Protein AF-A0A4Y2K7M4-F1 (afdb_monomer)

Structure (mmCIF, N/CA/C/O backbone):
data_AF-A0A4Y2K7M4-F1
#
_entry.id   AF-A0A4Y2K7M4-F1
#
loop_
_atom_site.group_PDB
_atom_site.id
_atom_site.type_symbol
_atom_site.label_atom_id
_atom_site.label_alt_id
_atom_site.label_comp_id
_atom_site.label_asym_id
_atom_site.label_entity_id
_atom_site.label_seq_id
_atom_site.pdbx_PDB_ins_code
_atom_site.Cartn_x
_atom_site.Cartn_y
_atom_site.Cartn_z
_atom_site.occupancy
_atom_site.B_iso_or_equiv
_atom_site.auth_seq_id
_atom_site.auth_comp_id
_atom_site.auth_asym_id
_atom_site.auth_atom_id
_atom_site.pdbx_PDB_model_num
ATOM 1 N N . MET A 1 1 ? -15.696 -0.873 5.459 1.00 49.97 1 MET A N 1
ATOM 2 C CA . MET A 1 1 ? -14.556 -0.981 4.521 1.00 49.97 1 MET A CA 1
ATOM 3 C C . MET A 1 1 ? -13.536 0.076 4.924 1.00 49.97 1 MET A C 1
ATOM 5 O O . MET A 1 1 ? -13.744 1.244 4.621 1.00 49.97 1 MET A O 1
ATOM 9 N N . GLY A 1 2 ? -12.548 -0.321 5.739 1.00 50.41 2 GLY A N 1
ATOM 10 C CA . GLY A 1 2 ? -11.569 0.583 6.360 1.00 50.41 2 GLY A CA 1
ATOM 11 C C . GLY A 1 2 ? -10.759 1.322 5.305 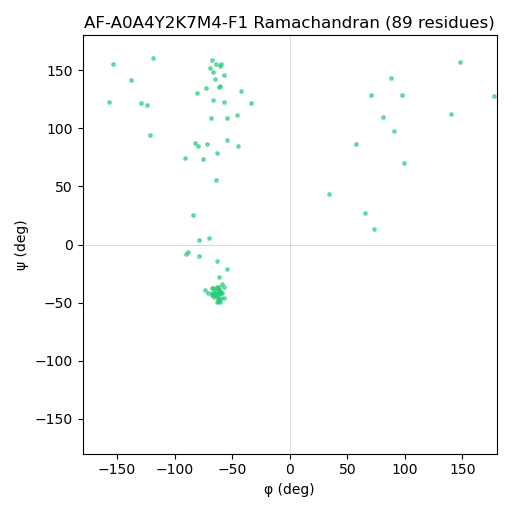1.00 50.41 2 GLY A C 1
ATOM 12 O O . GLY A 1 2 ? -10.404 0.746 4.272 1.00 50.41 2 GLY A O 1
ATOM 13 N N . LYS A 1 3 ? -10.563 2.621 5.502 1.00 58.75 3 LYS A N 1
ATOM 14 C CA . LYS A 1 3 ? -9.951 3.476 4.497 1.00 58.75 3 LYS A CA 1
ATOM 15 C C . LYS A 1 3 ? -8.471 3.128 4.467 1.00 58.75 3 LYS A C 1
ATOM 17 O O . LYS A 1 3 ? -7.813 3.088 5.495 1.00 58.75 3 LYS A O 1
ATOM 22 N N . ALA A 1 4 ? -7.895 2.977 3.277 1.00 56.41 4 ALA A N 1
ATOM 23 C CA . ALA A 1 4 ? -6.437 2.938 3.145 1.00 56.41 4 ALA A CA 1
ATOM 24 C C . ALA A 1 4 ? -5.770 4.187 3.772 1.00 56.41 4 ALA A C 1
ATOM 26 O O . ALA A 1 4 ? -4.588 4.147 4.100 1.00 56.41 4 ALA A O 1
ATOM 27 N N . ALA A 1 5 ? -6.527 5.284 3.945 1.00 62.19 5 ALA A N 1
ATOM 28 C CA . ALA A 1 5 ? -6.154 6.500 4.671 1.00 62.19 5 ALA A CA 1
ATOM 29 C C . ALA A 1 5 ? -5.853 6.276 6.165 1.00 62.19 5 ALA A C 1
ATOM 31 O O . ALA A 1 5 ? -5.025 7.006 6.694 1.00 62.19 5 ALA A O 1
ATOM 32 N N . ASP A 1 6 ? -6.454 5.261 6.791 1.00 74.19 6 ASP A N 1
ATOM 33 C CA . ASP A 1 6 ? -6.356 5.006 8.235 1.00 74.19 6 ASP A CA 1
ATOM 34 C C . ASP A 1 6 ? -5.031 4.325 8.629 1.00 74.19 6 ASP A C 1
ATOM 36 O O . ASP A 1 6 ? -4.716 4.208 9.809 1.00 74.19 6 ASP A O 1
ATOM 40 N N . LEU A 1 7 ? -4.245 3.865 7.646 1.00 78.94 7 LEU A N 1
ATOM 41 C CA . LEU A 1 7 ? -2.942 3.244 7.884 1.00 78.94 7 LEU A CA 1
ATOM 42 C C . LEU A 1 7 ? -1.872 4.299 8.111 1.00 78.94 7 LEU A C 1
ATOM 44 O O . LEU A 1 7 ? -1.725 5.213 7.286 1.00 78.94 7 LEU A O 1
ATOM 48 N N . SER A 1 8 ? -1.107 4.118 9.190 1.00 84.88 8 SER A N 1
ATOM 49 C CA . SER A 1 8 ? 0.003 4.999 9.525 1.00 84.88 8 SER A CA 1
ATOM 50 C C . SER A 1 8 ? 1.035 5.015 8.396 1.00 84.88 8 SER A C 1
ATOM 52 O O . SER A 1 8 ? 1.152 4.078 7.599 1.00 84.88 8 SER A O 1
ATOM 54 N N . GLU A 1 9 ? 1.799 6.100 8.305 1.00 84.50 9 GLU A N 1
ATOM 55 C CA . GLU A 1 9 ? 2.889 6.194 7.331 1.00 84.50 9 GLU A CA 1
ATOM 56 C C . GLU A 1 9 ? 3.919 5.075 7.529 1.00 84.50 9 GLU A C 1
ATOM 58 O O . GLU A 1 9 ? 4.423 4.521 6.553 1.00 84.50 9 GLU A O 1
ATOM 63 N N . PHE A 1 10 ? 4.138 4.661 8.780 1.00 86.44 10 PHE A N 1
ATOM 64 C CA . PHE A 1 10 ? 4.974 3.514 9.104 1.00 86.44 10 PHE A CA 1
ATOM 65 C C . PHE A 1 10 ? 4.405 2.208 8.537 1.00 86.44 10 PHE A C 1
ATOM 67 O O . PHE A 1 10 ? 5.123 1.501 7.836 1.00 86.44 10 PHE A O 1
ATOM 74 N N . ASP A 1 11 ? 3.119 1.914 8.754 1.00 89.44 11 ASP A N 1
ATOM 75 C CA . ASP A 1 11 ? 2.471 0.699 8.232 1.00 89.44 11 ASP A CA 1
ATOM 76 C C . ASP A 1 11 ? 2.511 0.655 6.702 1.00 89.44 11 ASP A C 1
ATOM 78 O O . ASP A 1 11 ? 2.798 -0.377 6.094 1.00 89.44 11 ASP A O 1
ATOM 82 N N . ARG A 1 12 ? 2.285 1.801 6.055 1.00 87.75 12 ARG A N 1
ATOM 83 C CA . ARG A 1 12 ? 2.429 1.946 4.600 1.00 87.75 12 ARG A CA 1
ATOM 84 C C . ARG A 1 12 ? 3.864 1.687 4.152 1.00 87.75 12 ARG A C 1
ATOM 86 O O . ARG A 1 12 ? 4.064 0.987 3.160 1.00 87.75 12 ARG A O 1
ATOM 93 N N . GLY A 1 13 ? 4.845 2.202 4.891 1.00 89.00 13 GLY A N 1
ATOM 94 C CA . GLY A 1 13 ? 6.264 1.932 4.678 1.00 89.00 13 GLY A CA 1
ATOM 95 C C . GLY A 1 13 ? 6.595 0.444 4.803 1.00 89.00 13 GLY A C 1
ATOM 96 O O . GLY A 1 13 ? 7.238 -0.109 3.914 1.00 89.00 13 GLY A O 1
ATOM 97 N N . GLN A 1 14 ? 6.086 -0.236 5.836 1.00 91.56 14 GLN A N 1
ATOM 98 C CA . GLN A 1 14 ? 6.243 -1.685 6.022 1.00 91.56 14 GLN A CA 1
ATOM 99 C C . GLN A 1 14 ? 5.650 -2.475 4.850 1.00 91.56 14 GLN A C 1
ATOM 101 O O . GLN A 1 14 ? 6.287 -3.398 4.343 1.00 91.56 14 GLN A O 1
ATOM 106 N N . ILE A 1 15 ? 4.473 -2.078 4.355 1.00 92.56 15 ILE A N 1
ATOM 107 C CA . ILE A 1 15 ? 3.851 -2.698 3.178 1.00 92.56 15 ILE A CA 1
ATOM 108 C C . ILE A 1 15 ? 4.736 -2.528 1.938 1.00 92.56 15 ILE A C 1
ATOM 110 O O . ILE A 1 15 ? 4.984 -3.501 1.226 1.00 92.56 15 ILE A O 1
ATOM 114 N N . VAL A 1 16 ? 5.238 -1.318 1.672 1.00 90.56 16 VAL A N 1
ATOM 115 C CA . VAL A 1 16 ? 6.110 -1.055 0.514 1.00 90.56 16 VAL A CA 1
ATOM 116 C C . VAL A 1 16 ? 7.421 -1.836 0.623 1.00 90.56 16 VAL A C 1
ATOM 118 O O . VAL A 1 16 ? 7.830 -2.469 -0.351 1.00 90.56 16 VAL A O 1
ATOM 121 N N . MET A 1 17 ? 8.054 -1.856 1.799 1.00 91.38 17 MET A N 1
ATOM 122 C CA . MET A 1 17 ? 9.289 -2.608 2.035 1.00 91.38 17 MET A CA 1
ATOM 123 C C . MET A 1 17 ? 9.088 -4.110 1.840 1.00 91.38 17 MET A C 1
ATOM 125 O O . MET A 1 17 ? 9.832 -4.724 1.082 1.00 91.38 17 MET A O 1
ATOM 129 N N . ALA A 1 18 ? 8.048 -4.698 2.435 1.00 92.00 18 ALA A N 1
ATOM 130 C CA . ALA A 1 18 ? 7.742 -6.117 2.266 1.00 92.00 18 ALA A CA 1
ATOM 131 C C . ALA A 1 18 ? 7.514 -6.473 0.786 1.00 92.00 18 ALA A C 1
ATOM 133 O O . ALA A 1 18 ? 8.034 -7.467 0.282 1.00 92.00 18 ALA A O 1
ATOM 134 N N . ARG A 1 19 ? 6.798 -5.625 0.036 1.00 91.69 19 ARG A N 1
ATOM 135 C CA . ARG A 1 19 ? 6.589 -5.842 -1.403 1.00 91.69 19 ARG A CA 1
ATOM 136 C C . ARG A 1 19 ? 7.875 -5.710 -2.222 1.00 91.69 19 ARG A C 1
ATOM 138 O O . ARG A 1 19 ? 8.061 -6.502 -3.142 1.00 91.69 19 ARG A O 1
ATOM 145 N N . ARG A 1 20 ? 8.770 -4.778 -1.874 1.00 90.25 20 ARG A N 1
ATOM 146 C CA . ARG A 1 20 ? 10.116 -4.658 -2.473 1.00 90.25 20 ARG A CA 1
ATOM 147 C C . ARG A 1 20 ? 10.983 -5.887 -2.205 1.00 90.25 20 ARG A C 1
ATOM 149 O O . ARG A 1 20 ? 11.722 -6.305 -3.085 1.00 90.25 20 ARG A O 1
ATOM 156 N N . LEU A 1 21 ? 10.853 -6.483 -1.022 1.00 91.75 21 LEU A N 1
ATOM 157 C CA . LEU A 1 21 ? 11.565 -7.699 -0.621 1.00 91.75 21 LEU A CA 1
ATOM 158 C C . LEU A 1 21 ? 10.948 -8.988 -1.195 1.00 91.75 21 LEU A C 1
ATOM 160 O O . LEU A 1 21 ? 11.397 -10.082 -0.866 1.00 91.75 21 LEU A O 1
ATOM 164 N N . GLY A 1 22 ? 9.913 -8.889 -2.037 1.00 92.50 22 GLY A N 1
ATOM 165 C CA . GLY A 1 22 ? 9.246 -10.055 -2.623 1.00 92.50 22 GLY A CA 1
ATOM 166 C C . GLY A 1 22 ? 8.364 -10.832 -1.640 1.00 92.50 22 GLY A C 1
ATOM 167 O O . GLY A 1 22 ? 7.922 -11.938 -1.945 1.00 92.50 22 GLY A O 1
ATOM 168 N N . THR A 1 23 ? 8.067 -10.265 -0.470 1.00 94.56 23 THR A N 1
ATOM 169 C CA . THR A 1 23 ? 7.211 -10.887 0.540 1.00 94.56 23 THR A CA 1
ATOM 170 C C . THR A 1 23 ? 5.772 -11.052 0.031 1.00 94.56 23 THR A C 1
ATOM 172 O O . THR A 1 23 ? 5.228 -10.197 -0.685 1.00 94.56 23 THR A O 1
ATOM 175 N N . SER A 1 24 ? 5.132 -12.170 0.392 1.00 94.38 24 SER A N 1
ATOM 176 C CA . SER A 1 24 ? 3.771 -12.490 -0.055 1.00 94.38 24 SER A CA 1
ATOM 177 C C . SER A 1 24 ? 2.720 -11.561 0.570 1.00 94.38 24 SER A C 1
ATOM 179 O O . SER A 1 24 ? 2.871 -11.080 1.690 1.00 94.38 24 SER A O 1
ATOM 181 N N . ILE A 1 25 ? 1.605 -11.341 -0.134 1.00 93.38 25 ILE A N 1
ATOM 182 C CA . ILE A 1 25 ? 0.518 -10.463 0.342 1.00 93.38 25 ILE A CA 1
ATOM 183 C C . ILE A 1 25 ? -0.098 -10.985 1.650 1.00 93.38 25 ILE A C 1
ATOM 185 O O . ILE A 1 25 ? -0.469 -10.193 2.512 1.00 93.38 25 ILE A O 1
ATOM 189 N N . ASN A 1 26 ? -0.207 -12.307 1.808 1.00 94.00 26 ASN A N 1
ATOM 190 C CA . ASN A 1 26 ? -0.735 -12.919 3.030 1.00 94.00 26 ASN A CA 1
ATOM 191 C C . ASN A 1 26 ? 0.201 -12.699 4.223 1.00 94.00 26 ASN A C 1
ATOM 193 O O . ASN A 1 26 ? -0.273 -12.390 5.312 1.00 94.00 26 ASN A O 1
ATOM 197 N N . GLU A 1 27 ? 1.511 -12.834 4.016 1.00 94.56 27 GLU A N 1
ATOM 198 C CA . GLU A 1 27 ? 2.522 -12.588 5.048 1.00 94.56 27 GLU A CA 1
ATOM 199 C C . GLU A 1 27 ? 2.446 -11.135 5.535 1.00 94.56 27 GLU A C 1
ATOM 201 O O . GLU A 1 27 ? 2.308 -10.875 6.728 1.00 94.56 27 GLU A O 1
ATOM 206 N N . THR A 1 28 ? 2.418 -10.177 4.600 1.00 93.81 28 THR A N 1
ATOM 207 C CA . THR A 1 28 ? 2.297 -8.748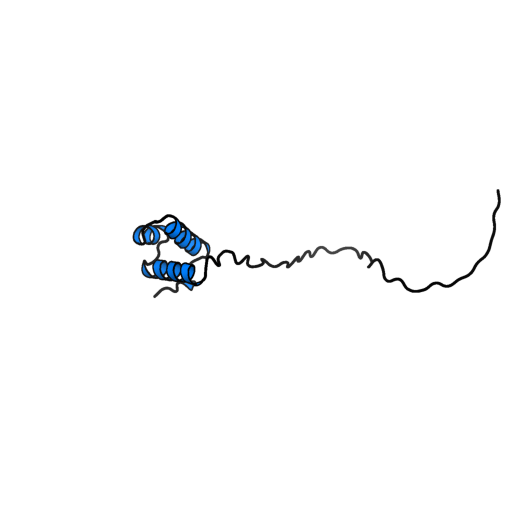 4.918 1.00 93.81 28 THR A CA 1
ATOM 208 C C . THR A 1 28 ? 0.969 -8.425 5.608 1.00 93.81 28 THR A C 1
ATOM 210 O O . THR A 1 28 ? 0.940 -7.615 6.529 1.00 93.81 28 THR A O 1
ATOM 213 N N . ALA A 1 29 ? -0.132 -9.075 5.212 1.00 92.38 29 ALA A N 1
ATOM 214 C CA . ALA A 1 29 ? -1.439 -8.900 5.853 1.00 92.38 29 ALA A CA 1
ATOM 215 C C . ALA A 1 29 ? -1.412 -9.303 7.328 1.00 92.38 29 ALA A C 1
ATOM 217 O O . ALA A 1 29 ? -1.986 -8.609 8.164 1.00 92.38 29 ALA A O 1
ATOM 218 N N . ARG A 1 30 ? -0.708 -10.392 7.652 1.00 93.06 30 ARG A N 1
ATOM 219 C CA . ARG A 1 30 ? -0.528 -10.846 9.035 1.00 93.06 30 ARG A CA 1
ATOM 220 C C . ARG A 1 30 ? 0.392 -9.919 9.821 1.00 93.06 30 ARG A C 1
ATOM 222 O O . ARG A 1 30 ? 0.078 -9.611 10.962 1.00 93.06 30 ARG A O 1
ATOM 229 N N . LEU A 1 31 ? 1.479 -9.457 9.204 1.00 90.12 31 LEU A N 1
ATOM 230 C CA . LEU A 1 31 ? 2.464 -8.584 9.844 1.00 90.12 31 LEU A CA 1
ATOM 231 C C . LEU A 1 31 ? 1.887 -7.209 10.201 1.00 90.12 31 LEU A C 1
ATOM 233 O O . LEU A 1 31 ? 2.098 -6.722 11.303 1.00 90.12 31 LEU A O 1
ATOM 237 N N . VAL A 1 32 ? 1.143 -6.599 9.278 1.00 89.06 32 VAL A N 1
ATOM 238 C CA . VAL A 1 32 ? 0.568 -5.252 9.448 1.00 89.06 32 VAL A CA 1
ATOM 239 C C . VAL A 1 32 ? -0.833 -5.313 10.079 1.00 89.06 32 VAL A C 1
ATOM 241 O O . VAL A 1 32 ? -1.426 -4.291 10.404 1.00 89.06 32 VAL A O 1
ATOM 244 N N . GLY A 1 33 ? -1.411 -6.510 10.232 1.00 91.12 33 GLY A N 1
ATOM 245 C CA . GLY A 1 33 ? -2.769 -6.687 10.759 1.00 91.12 33 GLY A CA 1
ATOM 246 C C . GLY A 1 33 ? -3.858 -6.105 9.849 1.00 91.12 33 GLY A C 1
ATOM 247 O O . GLY A 1 33 ? -4.918 -5.700 10.320 1.00 91.12 33 GLY A O 1
ATOM 248 N N . CYS A 1 34 ? -3.600 -6.035 8.540 1.00 87.44 34 CYS A N 1
ATOM 249 C CA . CYS A 1 34 ? -4.441 -5.334 7.571 1.00 87.44 34 CYS A CA 1
ATOM 250 C C . CYS A 1 34 ? -5.007 -6.255 6.494 1.00 87.44 34 CYS A C 1
ATOM 252 O O . CYS A 1 34 ? -4.492 -7.340 6.223 1.00 87.44 34 CYS A O 1
ATOM 254 N N . SER A 1 35 ? -6.078 -5.814 5.828 1.00 90.88 35 SER A N 1
ATOM 255 C CA . SER A 1 35 ? -6.678 -6.604 4.756 1.00 90.88 35 SER A CA 1
ATOM 256 C C . SER A 1 35 ? -5.744 -6.728 3.547 1.00 90.88 35 SER A C 1
ATOM 258 O O . SER A 1 35 ? -5.017 -5.803 3.174 1.00 90.88 35 SER A O 1
ATOM 260 N N . ARG A 1 36 ? -5.845 -7.863 2.846 1.00 93.00 36 ARG A N 1
ATOM 261 C CA . ARG A 1 36 ? -5.130 -8.098 1.578 1.00 93.00 36 ARG A CA 1
ATOM 262 C C . ARG A 1 36 ? -5.451 -7.027 0.531 1.00 93.00 36 ARG A C 1
ATOM 264 O O . ARG A 1 36 ? -4.572 -6.607 -0.212 1.00 93.00 36 ARG A O 1
ATOM 271 N N . SER A 1 37 ? -6.697 -6.546 0.502 1.00 91.44 37 SER A N 1
ATOM 272 C CA . SER A 1 37 ? -7.140 -5.488 -0.413 1.00 91.44 37 SER A CA 1
ATOM 273 C C . SER A 1 37 ? -6.482 -4.135 -0.133 1.00 91.44 37 SER A C 1
ATOM 275 O O . SER A 1 37 ? -6.140 -3.424 -1.079 1.00 91.44 37 SER A O 1
ATOM 277 N N . ALA A 1 38 ? -6.254 -3.785 1.138 1.00 89.75 38 ALA A N 1
ATOM 278 C CA . ALA A 1 38 ? -5.541 -2.564 1.507 1.00 89.75 38 ALA A CA 1
ATOM 279 C C . ALA A 1 38 ? -4.080 -2.618 1.038 1.00 89.75 38 ALA A C 1
ATOM 281 O O . ALA A 1 38 ? -3.587 -1.656 0.451 1.00 89.75 38 ALA A O 1
ATOM 282 N N . ILE A 1 39 ? -3.428 -3.772 1.203 1.00 91.31 39 ILE A N 1
ATOM 283 C CA . ILE A 1 39 ? -2.052 -4.008 0.744 1.00 91.31 39 ILE A CA 1
ATOM 284 C C . ILE A 1 39 ? -1.931 -3.868 -0.773 1.00 91.31 39 ILE A C 1
ATOM 286 O O . ILE A 1 39 ? -1.054 -3.151 -1.249 1.00 91.31 39 ILE A O 1
ATOM 290 N N . VAL A 1 40 ? -2.831 -4.496 -1.539 1.00 91.88 40 VAL A N 1
ATOM 291 C CA . VAL A 1 40 ? -2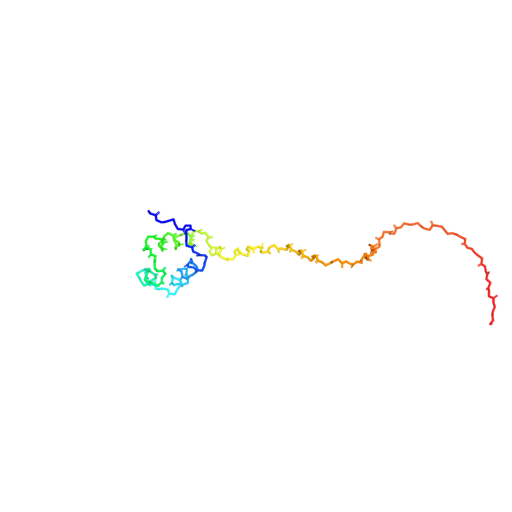.845 -4.373 -3.008 1.00 91.88 40 VAL A CA 1
ATOM 292 C C . VAL A 1 40 ? -3.073 -2.922 -3.431 1.00 91.88 40 VAL A C 1
ATOM 294 O O . VAL A 1 40 ? -2.384 -2.431 -4.320 1.00 91.88 40 VAL A O 1
ATOM 297 N N . SER A 1 41 ? -3.981 -2.211 -2.759 1.00 89.56 41 SER A N 1
ATOM 298 C CA . SER A 1 41 ? -4.271 -0.805 -3.063 1.00 89.56 41 SER A CA 1
ATOM 299 C C . SER A 1 41 ? -3.075 0.112 -2.784 1.00 89.56 41 SER A C 1
ATOM 301 O O . SER A 1 41 ? -2.804 1.014 -3.571 1.00 89.56 41 SER A O 1
ATOM 303 N N . ILE A 1 42 ? -2.343 -0.113 -1.688 1.00 89.12 42 ILE A N 1
ATOM 304 C CA . ILE A 1 42 ? -1.116 0.633 -1.364 1.00 89.12 42 ILE A CA 1
ATOM 305 C C . ILE A 1 42 ? -0.007 0.312 -2.360 1.00 89.12 42 ILE A C 1
ATOM 307 O O . ILE A 1 42 ? 0.665 1.223 -2.832 1.00 89.12 42 ILE A O 1
ATOM 311 N N . HIS A 1 43 ? 0.167 -0.960 -2.712 1.00 88.06 43 HIS A N 1
ATOM 312 C CA . HIS A 1 43 ? 1.184 -1.368 -3.673 1.00 88.06 43 HIS A CA 1
ATOM 313 C C . HIS A 1 43 ? 0.924 -0.780 -5.065 1.00 88.06 43 HIS A C 1
ATOM 315 O O . HIS A 1 43 ? 1.845 -0.258 -5.684 1.00 88.06 43 HIS A O 1
ATOM 321 N N . ALA A 1 44 ? -0.331 -0.794 -5.525 1.00 89.62 44 ALA A N 1
ATOM 322 C CA . ALA A 1 44 ? -0.726 -0.170 -6.783 1.00 89.62 44 ALA A CA 1
ATOM 323 C C . ALA A 1 44 ? -0.484 1.345 -6.761 1.00 89.62 44 ALA A C 1
ATOM 325 O O . ALA A 1 44 ? 0.113 1.878 -7.691 1.00 89.62 44 ALA A O 1
ATOM 326 N N . LYS A 1 45 ? -0.878 2.034 -5.679 1.00 87.94 45 LYS A N 1
ATOM 327 C CA . LYS A 1 45 ? -0.567 3.460 -5.498 1.00 87.94 45 LYS A CA 1
ATOM 328 C C . LYS A 1 45 ? 0.934 3.726 -5.551 1.00 87.94 45 LYS A C 1
ATOM 330 O O . LYS A 1 45 ? 1.351 4.605 -6.280 1.00 87.94 45 LYS A O 1
ATOM 335 N N . TRP A 1 46 ? 1.751 2.929 -4.867 1.00 86.69 46 TRP A N 1
ATOM 336 C CA . TRP A 1 46 ? 3.208 3.086 -4.887 1.00 86.69 46 TRP A CA 1
ATOM 337 C C . TRP A 1 46 ? 3.825 2.917 -6.288 1.00 86.69 46 TRP A C 1
ATOM 339 O O . TRP A 1 46 ? 4.728 3.674 -6.639 1.00 86.69 46 TRP A O 1
ATOM 349 N N . ILE A 1 47 ? 3.332 1.968 -7.096 1.00 86.06 47 ILE A N 1
ATOM 350 C CA . ILE A 1 47 ? 3.783 1.786 -8.489 1.00 86.06 47 ILE A CA 1
ATOM 351 C C . ILE A 1 47 ? 3.385 2.988 -9.353 1.00 86.06 47 ILE A C 1
ATOM 353 O O . ILE A 1 47 ? 4.193 3.464 -10.145 1.00 86.06 47 ILE A O 1
ATOM 357 N N . ASN A 1 48 ? 2.155 3.480 -9.190 1.00 87.50 48 ASN A N 1
ATOM 358 C CA . ASN 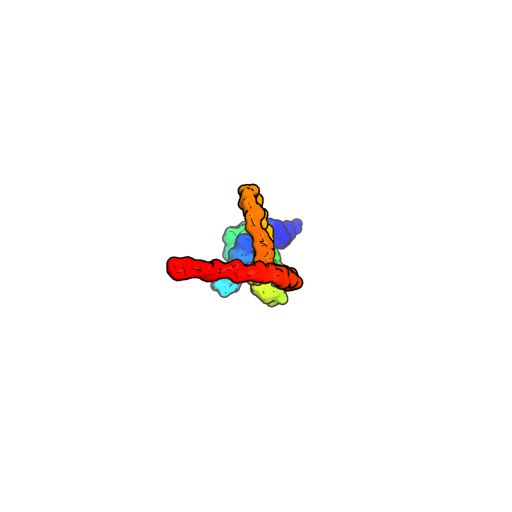A 1 48 ? 1.623 4.585 -9.986 1.00 87.50 48 ASN A CA 1
ATOM 359 C C . ASN A 1 48 ? 2.227 5.943 -9.596 1.00 87.50 48 ASN A C 1
ATOM 361 O O . ASN A 1 48 ? 2.511 6.759 -10.466 1.00 87.50 48 ASN A O 1
ATOM 365 N N . ASP A 1 49 ? 2.430 6.176 -8.299 1.00 81.88 49 ASP A N 1
ATOM 366 C CA . ASP A 1 49 ? 2.877 7.458 -7.747 1.00 81.88 49 ASP A CA 1
ATOM 367 C C . ASP A 1 49 ? 4.414 7.577 -7.694 1.00 81.88 49 ASP A C 1
ATOM 369 O O . ASP A 1 49 ? 4.927 8.641 -7.350 1.00 81.88 49 ASP A O 1
ATOM 373 N N . GLY A 1 50 ? 5.150 6.501 -8.012 1.00 69.44 50 GLY A N 1
ATOM 374 C CA . GLY A 1 50 ? 6.612 6.471 -8.115 1.00 69.44 50 GLY A CA 1
ATOM 375 C C . GLY A 1 50 ? 7.332 6.903 -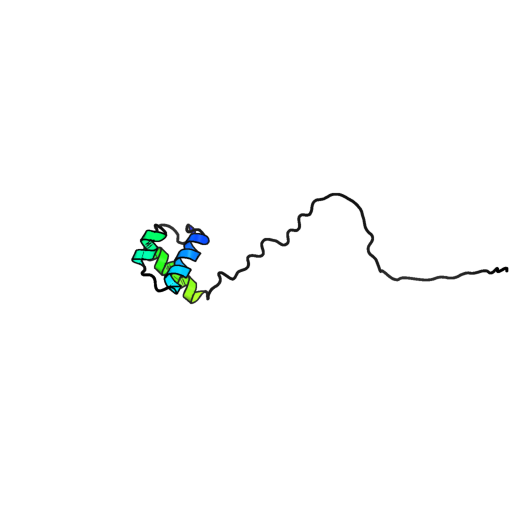6.834 1.00 69.44 50 GLY A C 1
ATOM 376 O O . GLY A 1 50 ? 7.685 8.066 -6.691 1.00 69.44 50 GLY A O 1
ATOM 377 N N . ASP A 1 51 ? 7.559 5.970 -5.901 1.00 62.53 51 ASP A N 1
ATOM 378 C CA . ASP A 1 51 ? 8.328 6.144 -4.647 1.00 62.53 51 ASP A CA 1
ATOM 379 C C . ASP A 1 51 ? 8.227 7.533 -3.979 1.00 62.53 51 ASP A C 1
ATOM 381 O O . ASP A 1 51 ? 9.198 8.116 -3.492 1.00 62.53 51 ASP A O 1
ATOM 385 N N . THR A 1 52 ? 7.016 8.081 -3.927 1.00 52.44 52 THR A N 1
ATOM 386 C CA . THR A 1 52 ? 6.731 9.433 -3.426 1.00 52.44 52 THR A CA 1
ATOM 387 C C . THR A 1 52 ? 6.922 9.565 -1.910 1.00 52.44 52 THR A C 1
ATOM 389 O O . THR A 1 52 ? 6.694 10.634 -1.346 1.00 52.44 52 THR A O 1
ATOM 392 N N . SER A 1 53 ? 7.413 8.516 -1.237 1.00 55.50 53 SER A N 1
ATOM 393 C CA . SER A 1 53 ? 7.921 8.573 0.139 1.00 55.50 53 SER A CA 1
ATOM 394 C C . SER A 1 53 ? 9.155 9.476 0.281 1.00 55.50 53 SER A C 1
ATOM 396 O O . SER A 1 53 ? 9.474 9.865 1.400 1.00 55.50 53 SER A O 1
ATOM 398 N N . ASN A 1 54 ? 9.820 9.881 -0.812 1.00 51.06 54 ASN A N 1
ATOM 399 C CA . ASN A 1 54 ? 10.755 11.016 -0.784 1.00 51.06 54 ASN A CA 1
ATOM 400 C C . ASN A 1 54 ? 10.044 12.371 -0.953 1.00 51.06 54 ASN A C 1
ATOM 402 O O . ASN A 1 54 ? 10.641 13.378 -1.337 1.00 51.06 54 ASN A O 1
ATOM 406 N N . ARG A 1 55 ? 8.762 12.474 -0.603 1.00 53.78 55 ARG A N 1
ATOM 407 C CA . ARG A 1 55 ? 8.284 13.751 -0.102 1.00 53.78 55 ARG A CA 1
ATOM 408 C C . ARG A 1 55 ? 8.893 13.878 1.284 1.00 53.78 55 ARG A C 1
ATOM 410 O O . ARG A 1 55 ? 8.267 13.542 2.281 1.00 53.78 55 ARG A O 1
ATOM 417 N N . ARG A 1 56 ? 10.120 14.410 1.328 1.00 54.06 56 ARG A N 1
ATOM 418 C CA . ARG A 1 56 ? 10.515 15.348 2.374 1.00 54.06 56 ARG A CA 1
ATOM 419 C C . ARG A 1 56 ? 9.355 16.331 2.488 1.00 54.06 56 ARG A C 1
ATOM 421 O O . ARG A 1 56 ? 9.320 17.355 1.809 1.00 54.06 56 ARG A O 1
ATOM 428 N N . GLN A 1 57 ? 8.341 15.977 3.273 1.00 52.19 57 GLN A N 1
ATOM 429 C CA . GLN A 1 57 ? 7.490 16.957 3.891 1.00 52.19 57 GLN A CA 1
ATOM 430 C C . GLN A 1 57 ? 8.511 17.812 4.602 1.00 52.19 57 GLN A C 1
ATOM 432 O O . GLN A 1 57 ? 9.223 17.327 5.481 1.00 52.19 57 GLN A O 1
ATOM 437 N N . GLY A 1 58 ? 8.704 19.024 4.089 1.00 53.41 58 GLY A N 1
ATOM 438 C CA . GLY A 1 58 ? 9.373 20.059 4.832 1.00 53.41 58 GLY A CA 1
ATOM 439 C C . GLY A 1 58 ? 8.610 20.163 6.137 1.00 53.41 58 GLY A C 1
ATOM 440 O O . GLY A 1 58 ? 7.622 20.884 6.222 1.00 53.41 58 GLY A O 1
ATOM 441 N N . VAL A 1 59 ? 9.050 19.383 7.127 1.00 52.50 59 VAL A N 1
ATOM 442 C CA . VAL A 1 59 ? 8.956 19.726 8.531 1.00 52.50 59 VAL A CA 1
ATOM 443 C C . VAL A 1 59 ? 9.424 21.156 8.528 1.00 52.50 59 VAL A C 1
ATOM 445 O O . VAL A 1 59 ? 10.544 21.426 8.080 1.00 52.50 59 VAL A O 1
ATOM 448 N N . GLY A 1 60 ? 8.483 22.051 8.812 1.00 50.44 60 GLY A N 1
ATOM 449 C CA . GLY A 1 60 ? 8.652 23.456 8.543 1.00 50.44 60 GLY A CA 1
ATOM 450 C C . GLY A 1 60 ? 10.052 23.885 8.940 1.00 50.44 60 GLY A C 1
ATOM 451 O O . GLY A 1 60 ? 10.495 23.659 10.068 1.00 50.44 60 GLY A O 1
ATOM 452 N N . LEU A 1 61 ? 10.713 24.609 8.046 1.00 54.66 61 LEU A N 1
ATOM 453 C CA . LEU A 1 61 ? 11.573 25.693 8.493 1.00 54.66 61 LEU A CA 1
AT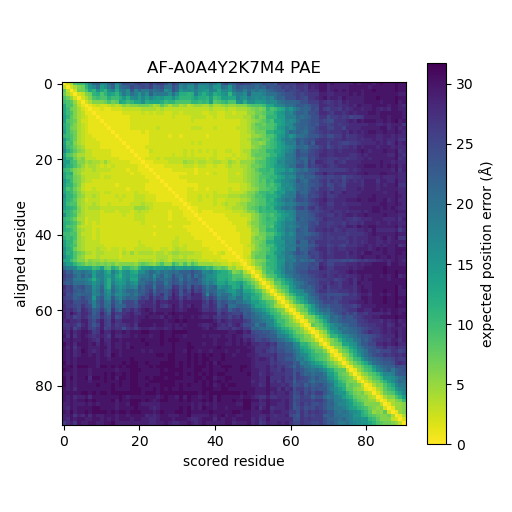OM 454 C C . LEU A 1 61 ? 10.695 26.754 9.180 1.00 54.66 61 LEU A C 1
ATOM 456 O O . LEU A 1 61 ? 10.702 27.925 8.833 1.00 54.66 61 LEU A O 1
ATOM 460 N N . THR A 1 62 ? 9.937 26.344 10.190 1.00 53.03 62 THR A N 1
ATOM 461 C CA . THR A 1 62 ? 9.427 27.200 11.231 1.00 53.03 62 THR A CA 1
ATOM 462 C C . THR A 1 62 ? 10.500 27.128 12.302 1.00 53.03 62 THR A C 1
ATOM 464 O O . THR A 1 62 ? 10.366 26.454 13.321 1.00 53.03 62 THR A O 1
ATOM 467 N N . ARG A 1 63 ? 11.622 27.814 12.049 1.00 55.19 63 ARG A N 1
ATOM 468 C CA . ARG A 1 63 ? 12.478 28.286 13.136 1.00 55.19 63 ARG A CA 1
ATOM 469 C C . ARG A 1 63 ? 11.639 29.273 13.947 1.00 55.19 63 ARG A C 1
ATOM 471 O O . ARG A 1 63 ? 11.789 30.480 13.816 1.00 55.19 63 ARG A O 1
ATOM 478 N N . VAL A 1 64 ? 10.759 28.763 14.805 1.00 52.44 64 VAL A N 1
ATOM 479 C CA . VAL A 1 64 ? 10.360 29.488 16.007 1.00 52.44 64 VAL A CA 1
ATOM 480 C C . VAL A 1 64 ? 11.535 29.351 16.965 1.00 52.44 64 VAL A C 1
ATOM 482 O O . VAL A 1 64 ? 11.505 28.590 17.923 1.00 52.44 64 VAL A O 1
ATOM 485 N N . ILE A 1 65 ? 12.612 30.082 16.677 1.00 56.16 65 ILE A N 1
ATOM 486 C CA . ILE A 1 65 ? 13.513 30.508 17.738 1.00 56.1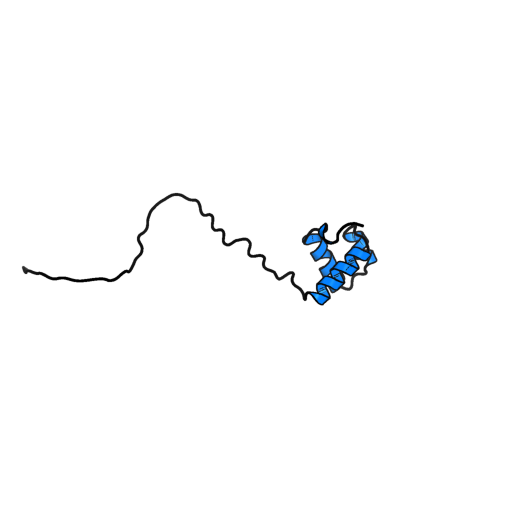6 65 ILE A CA 1
ATOM 487 C C . ILE A 1 65 ? 12.801 31.706 18.351 1.00 56.16 65 ILE A C 1
ATOM 489 O O . ILE A 1 65 ? 13.010 32.849 17.954 1.00 56.16 65 ILE A O 1
ATOM 493 N N . LYS A 1 66 ? 11.881 31.430 19.279 1.00 55.06 66 LYS A N 1
ATOM 494 C CA . LYS A 1 66 ? 11.549 32.423 20.289 1.00 55.06 66 LYS A CA 1
ATOM 495 C C . LYS A 1 66 ? 12.608 32.293 21.371 1.00 55.06 66 LYS A C 1
ATOM 497 O O . LYS A 1 66 ? 12.407 31.587 22.349 1.00 55.06 66 LYS A O 1
ATOM 502 N N . GLU A 1 67 ? 13.711 33.001 21.191 1.00 47.34 67 GLU A N 1
ATOM 503 C CA . GLU A 1 67 ? 14.473 33.501 22.322 1.00 47.34 67 GLU A CA 1
ATOM 504 C C . GLU A 1 67 ? 14.592 35.008 22.154 1.00 47.34 67 GLU A C 1
ATOM 506 O O . GLU A 1 67 ? 15.036 35.532 21.135 1.00 47.34 67 GLU A O 1
ATOM 511 N N . ASN A 1 68 ? 14.057 35.699 23.149 1.00 52.81 68 ASN A N 1
ATOM 512 C CA . ASN A 1 68 ? 14.156 37.131 23.279 1.00 52.81 68 ASN A CA 1
ATOM 513 C C . ASN A 1 68 ? 15.638 37.513 23.399 1.00 52.81 68 ASN A C 1
ATOM 515 O O . ASN A 1 68 ? 16.357 36.937 24.211 1.00 52.81 68 ASN A O 1
ATOM 519 N N . GLY A 1 69 ? 16.045 38.555 22.680 1.00 52.88 69 GLY A N 1
ATOM 520 C CA . GLY A 1 69 ? 17.186 39.348 23.102 1.00 52.88 69 GLY A CA 1
ATOM 521 C C . GLY A 1 69 ? 18.099 39.776 21.971 1.00 52.88 69 GLY A C 1
ATOM 522 O O . GLY A 1 69 ? 18.902 38.994 21.484 1.00 52.88 69 GLY A O 1
ATOM 523 N N . ARG A 1 70 ? 18.086 41.092 21.744 1.00 50.22 70 ARG A N 1
ATOM 524 C CA . ARG A 1 70 ? 19.210 41.904 21.251 1.00 50.22 70 ARG A CA 1
ATOM 525 C C . ARG A 1 70 ? 19.288 42.048 19.731 1.00 50.22 70 ARG A C 1
ATOM 527 O O . ARG A 1 70 ? 19.828 41.237 18.989 1.00 50.22 70 ARG A O 1
ATOM 534 N N . GLN A 1 71 ? 18.751 43.197 19.329 1.00 56.00 71 GLN A N 1
ATOM 535 C CA . GLN A 1 71 ? 19.049 43.934 18.109 1.00 56.00 71 GLN A CA 1
ATOM 536 C C . GLN A 1 71 ? 20.523 43.783 17.724 1.00 56.00 71 GLN A C 1
ATOM 538 O O . GLN A 1 71 ? 21.410 44.167 18.484 1.00 56.00 71 GLN A O 1
ATOM 543 N N . THR A 1 72 ? 20.777 43.279 16.524 1.00 55.38 72 THR A N 1
ATOM 544 C CA . THR A 1 72 ? 22.028 43.540 15.818 1.00 55.38 72 THR A CA 1
ATOM 545 C C . THR A 1 72 ? 21.680 44.012 14.414 1.00 55.38 72 THR A C 1
ATOM 547 O O . THR A 1 72 ? 20.891 43.418 13.685 1.00 55.38 72 THR A O 1
ATOM 550 N N . VAL A 1 73 ? 22.179 45.211 14.158 1.00 56.00 73 VAL A N 1
ATOM 551 C CA . VAL A 1 73 ? 21.873 46.158 13.092 1.00 56.00 73 VAL A CA 1
ATOM 552 C C . VAL A 1 73 ? 22.063 45.585 11.679 1.00 56.00 73 VAL A C 1
ATOM 554 O O . VAL A 1 73 ? 22.999 44.815 11.461 1.00 56.00 73 VAL A O 1
ATOM 557 N N . PRO A 1 74 ? 21.245 45.982 10.681 1.00 45.75 74 PRO A N 1
ATOM 558 C CA . PRO A 1 74 ? 21.527 45.663 9.287 1.00 45.75 74 PRO A CA 1
ATOM 559 C C . PRO A 1 74 ? 22.769 46.436 8.830 1.00 45.75 74 PRO A C 1
ATOM 561 O O . PRO A 1 74 ? 22.741 47.656 8.666 1.00 45.75 74 PRO A O 1
ATOM 564 N N . LEU A 1 75 ? 23.865 45.708 8.630 1.00 50.47 75 LEU A N 1
ATOM 565 C CA . LEU A 1 75 ? 25.059 46.196 7.957 1.00 50.47 75 LEU A CA 1
ATOM 566 C C . LEU A 1 75 ? 24.731 46.469 6.483 1.00 50.47 75 LEU A C 1
ATOM 568 O O . LEU A 1 75 ? 24.314 45.573 5.753 1.00 50.47 75 LEU A O 1
ATOM 572 N N . GLY A 1 76 ? 24.986 47.702 6.048 1.00 40.44 76 GLY A N 1
ATOM 573 C CA . GLY A 1 76 ? 25.246 48.006 4.644 1.00 40.44 76 GLY A CA 1
ATOM 574 C C . GLY A 1 76 ? 24.068 48.568 3.857 1.00 40.44 76 GLY A C 1
ATOM 575 O O . GLY A 1 76 ? 23.586 47.948 2.913 1.00 40.44 76 GLY A O 1
ATOM 576 N N . LYS A 1 77 ? 23.679 49.811 4.149 1.00 43.50 77 LYS A N 1
ATOM 577 C CA . LYS A 1 77 ? 23.109 50.682 3.117 1.00 43.50 77 LYS A CA 1
ATOM 578 C C . LYS A 1 77 ? 23.981 51.924 3.020 1.00 43.50 77 LYS A C 1
ATOM 580 O O . LYS A 1 77 ? 23.851 52.858 3.801 1.00 43.50 77 LYS A O 1
ATOM 585 N N . ALA A 1 78 ? 24.927 51.873 2.088 1.00 49.22 78 ALA A N 1
ATOM 586 C CA . ALA A 1 78 ? 25.737 53.013 1.698 1.00 49.22 78 ALA A CA 1
ATOM 587 C C . ALA A 1 78 ? 24.819 54.147 1.244 1.00 49.22 78 ALA A C 1
ATOM 589 O O . ALA A 1 78 ? 24.059 53.927 0.303 1.00 49.22 78 ALA A O 1
ATOM 590 N N . LYS A 1 79 ? 24.912 55.322 1.881 1.00 47.66 79 LYS A N 1
ATOM 591 C CA . LYS A 1 79 ? 24.603 56.632 1.292 1.00 47.66 79 LYS A CA 1
ATOM 592 C C . LYS A 1 79 ? 25.337 57.753 2.045 1.00 47.66 79 LYS A C 1
ATOM 594 O O . LYS A 1 79 ? 25.115 57.943 3.233 1.00 47.66 79 LYS A O 1
ATOM 599 N N . SER A 1 80 ? 26.128 58.486 1.259 1.00 44.22 80 SER A N 1
ATOM 600 C CA . SER A 1 80 ? 26.438 59.921 1.364 1.00 44.22 80 SER A CA 1
ATOM 601 C C . SER A 1 80 ? 27.502 60.392 2.369 1.00 44.22 80 SER A C 1
ATOM 603 O O . SER A 1 80 ? 27.254 60.469 3.566 1.00 44.22 80 SER A O 1
ATOM 605 N N . ALA A 1 81 ? 28.646 60.831 1.823 1.00 48.62 81 ALA A N 1
ATOM 606 C CA . ALA A 1 81 ? 29.472 61.915 2.379 1.00 48.62 81 ALA A CA 1
ATOM 607 C C . ALA A 1 81 ? 28.655 63.229 2.437 1.00 48.62 81 ALA A C 1
ATOM 609 O O . ALA A 1 81 ? 27.683 63.349 1.679 1.00 48.62 81 ALA A O 1
ATOM 610 N N . PRO A 1 82 ? 28.969 64.174 3.345 1.00 51.75 82 PRO A N 1
ATOM 611 C CA . PRO A 1 82 ? 29.998 65.211 3.108 1.00 51.75 82 PRO A CA 1
ATOM 612 C C . PRO A 1 82 ? 30.888 65.450 4.357 1.00 51.75 82 PRO A C 1
ATOM 614 O O . PRO A 1 82 ? 30.468 65.190 5.476 1.00 51.75 82 PRO A O 1
ATOM 617 N N . ASP A 1 83 ? 32.193 65.679 4.215 1.00 48.25 83 ASP A N 1
ATOM 618 C CA . ASP A 1 83 ? 32.898 66.952 3.949 1.00 48.25 83 ASP A CA 1
ATOM 619 C C . ASP A 1 83 ? 33.257 67.731 5.232 1.00 48.25 83 ASP A C 1
ATOM 621 O O . ASP A 1 83 ? 32.484 67.771 6.187 1.00 48.25 83 ASP A O 1
ATOM 625 N N . SER A 1 84 ? 34.430 68.374 5.196 1.00 54.75 84 SER A N 1
ATOM 626 C CA . SER A 1 84 ? 35.117 69.179 6.225 1.00 54.75 84 SER A CA 1
ATOM 627 C C . SER A 1 84 ? 35.690 68.390 7.416 1.00 54.75 84 SER A C 1
ATOM 629 O O . SER A 1 84 ? 35.010 67.592 8.039 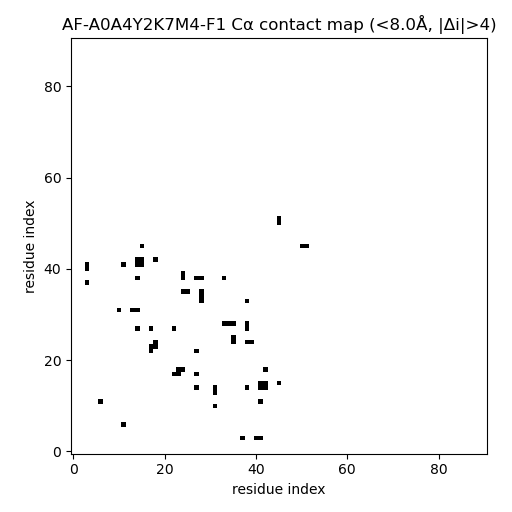1.00 54.75 84 SER A O 1
ATOM 631 N N . GLY A 1 85 ? 36.946 68.523 7.832 1.00 46.06 85 GLY A N 1
ATOM 632 C CA . GLY A 1 85 ? 38.004 69.468 7.512 1.00 46.06 85 GLY A CA 1
ATOM 633 C C . GLY A 1 85 ? 38.871 69.648 8.766 1.00 46.06 85 GLY A C 1
ATOM 634 O O . GLY A 1 85 ? 38.392 69.478 9.883 1.00 46.06 85 GLY A O 1
ATOM 635 N N . SER A 1 86 ? 40.114 70.070 8.550 1.00 57.47 86 SER A N 1
ATOM 636 C CA . SER A 1 86 ? 41.033 70.672 9.524 1.00 57.47 86 SER A CA 1
ATOM 637 C C . SER A 1 86 ? 42.081 69.787 10.207 1.00 57.47 86 SER A C 1
ATOM 639 O O . SER A 1 86 ? 41.818 68.728 10.769 1.00 57.47 86 SER A O 1
ATOM 641 N N . ALA A 1 87 ? 43.290 70.333 10.104 1.00 58.78 87 ALA A N 1
ATOM 642 C CA . ALA A 1 87 ? 44.594 69.904 10.566 1.00 58.78 87 ALA A CA 1
ATOM 643 C C . ALA A 1 87 ? 44.707 69.830 12.095 1.00 58.78 87 ALA A C 1
ATOM 645 O O . ALA A 1 87 ? 43.998 70.538 12.802 1.00 58.78 87 ALA A O 1
ATOM 646 N N . ASP A 1 88 ? 45.620 69.003 12.599 1.00 50.66 88 ASP A N 1
ATOM 647 C CA . ASP A 1 88 ? 46.949 69.481 13.009 1.00 50.66 88 ASP A CA 1
ATOM 648 C C . ASP A 1 88 ? 47.764 68.327 13.607 1.00 50.66 88 ASP A C 1
ATOM 650 O O . ASP A 1 88 ? 47.322 67.614 14.508 1.00 50.66 88 ASP A O 1
ATOM 654 N N . SER A 1 89 ? 48.976 68.148 13.085 1.00 49.56 89 SER A N 1
ATOM 655 C CA . SER A 1 89 ? 50.063 67.418 13.751 1.00 49.56 89 SER A CA 1
ATOM 656 C C . SER A 1 89 ? 50.507 68.220 14.989 1.00 49.56 89 SER A C 1
ATOM 658 O O . SER A 1 89 ? 50.331 69.441 14.985 1.00 49.56 89 SER A O 1
ATOM 660 N N . PRO A 1 90 ? 51.158 67.627 16.012 1.00 68.25 90 PRO A N 1
ATOM 661 C CA . PRO A 1 90 ? 52.608 67.421 15.888 1.00 68.25 90 PRO A CA 1
ATOM 662 C C . PRO A 1 90 ? 53.237 66.256 16.691 1.00 68.25 90 PRO A C 1
ATOM 664 O O . PRO A 1 90 ? 5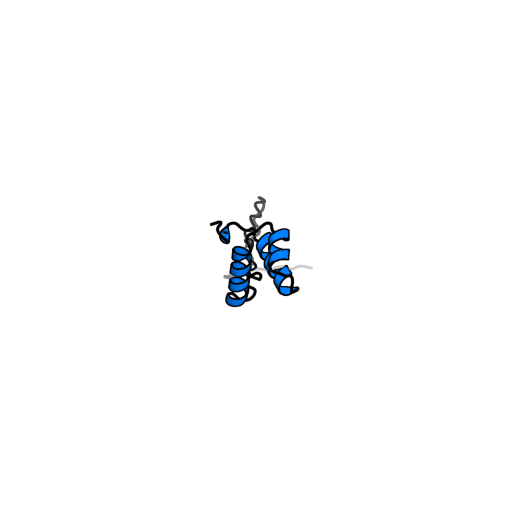2.741 65.860 17.740 1.00 68.25 90 PRO A O 1
ATOM 667 N N . ILE A 1 91 ? 54.384 65.827 16.136 1.00 52.06 91 ILE A N 1
ATOM 668 C CA . ILE A 1 91 ? 55.644 65.289 16.710 1.00 52.06 91 ILE A CA 1
ATOM 669 C C . ILE A 1 91 ? 55.548 64.148 17.730 1.00 52.06 91 ILE A C 1
ATOM 671 O O . ILE A 1 91 ? 55.232 64.404 18.910 1.00 52.06 91 ILE A O 1
#

Radius of gyration: 30.99 Å; Cα contacts (8 Å, |Δi|>4): 34; chains: 1; bounding box: 70×84×33 Å

Nearest PDB structures (foldseek):
  7bhy-assembly2_C-2  TM=6.960E-01  e=7.376E-01  Bacillus subtilis subsp. subtilis str. 168
  8ro1-assembly1_L  TM=5.545E-01  e=1.066E+00  Caenorhabditis elegans
  8apo-assembly1_Yc  TM=5.350E-01  e=1.638E+00  Polytomella magna
  2rn7-assembly1_A  TM=3.816E-01  e=6.136E-01  Shigella flexneri
  2o38-assembly1_A  TM=3.653E-01  e=5.592E+00  Rhodopseudomonas palustris CGA009

Foldseek 3Di:
DDDLVVDDPVLLVLLCVCVVVVHDLVVSCVVSVHDSVSSVVSNVCCVVVPVCVPPPPPPDPPPPPPDDDDDDDDPDDDDDDDDDDDDDDDD

Secondary structure (DSSP, 8-state):
---GGGS-HHHHHHHHHHHHTT--HHHHHHHHT--HHHHHHHHHHHHHHTSGGG-------------------------------------

pLDDT: mean 70.68, std 18.93, range [40.44, 94.56]

Organism: Araneus ventricosus (NCBI:txid182803)

Sequence (91 aa):
MGKAADLSEFDRGQIVMARRLGTSINETARLVGCSRSAIVSIHAKWINDGDTSNRRQGVGLTRVIKENGRQTVPLGKAKSAPDSGSADSPI

Mean predicted aligned error: 17.74 Å

InterPro domains:
  IPR009057 Homedomain-like superfamily [SSF46689] (5-70)
  IPR036388 Winged helix-like DNA-binding domain superfamily [G3DSA:1.10.10.10] (1-54)

Solvent-accessible surface area (backbone atoms only — not comparable to full-atom values): 6287 Å² total; per-residue (Å²): 133,85,56,74,80,78,53,50,72,63,55,52,46,52,52,51,51,38,54,72,72,69,50,52,64,68,60,50,20,64,74,69,73,43,57,57,66,51,52,52,53,51,52,51,46,44,68,75,61,56,69,59,81,75,58,74,69,74,72,64,93,68,80,76,74,83,69,90,81,79,93,76,78,88,84,82,79,90,78,81,86,83,84,88,83,86,88,80,87,83,135